Protein AF-A0A7X0L464-F1 (afdb_monomer)

pLDDT: mean 95.01, std 4.6, range [62.0, 98.0]

Radius of gyration: 12.19 Å; Cα contacts (8 Å, |Δi|>4): 80; chains: 1; bounding box: 24×23×31 Å

Foldseek 3Di:
DEEECAEPDHVVNQVVVCVVDPPDDYDYFHAYPCCLCCPCVGVVNPCPNVVVNVVVVVVVVVVD

Mean predicted aligned error: 2.61 Å

Structure (mmCIF, N/CA/C/O backbone):
data_AF-A0A7X0L464-F1
#
_entry.id   AF-A0A7X0L464-F1
#
loop_
_atom_site.group_PDB
_atom_site.id
_atom_site.type_symbol
_atom_site.label_atom_id
_atom_site.label_alt_id
_atom_site.label_comp_id
_atom_site.label_asym_id
_atom_site.label_entity_id
_atom_site.label_seq_id
_atom_site.pdbx_PDB_ins_code
_atom_site.Cartn_x
_atom_site.Cartn_y
_atom_site.Cartn_z
_atom_site.occupancy
_atom_site.B_iso_or_equiv
_atom_site.auth_seq_id
_atom_site.auth_comp_id
_atom_site.auth_asym_id
_atom_site.auth_atom_id
_atom_site.pdbx_PDB_model_num
ATOM 1 N N . MET A 1 1 ? -0.760 -3.347 8.199 1.00 93.19 1 MET A N 1
ATOM 2 C CA . MET A 1 1 ? 0.419 -3.826 7.454 1.00 93.19 1 MET A CA 1
ATOM 3 C C . MET A 1 1 ? 0.085 -3.835 5.974 1.00 93.19 1 MET A C 1
ATOM 5 O O . MET A 1 1 ? -0.900 -4.463 5.599 1.00 93.19 1 MET A O 1
AT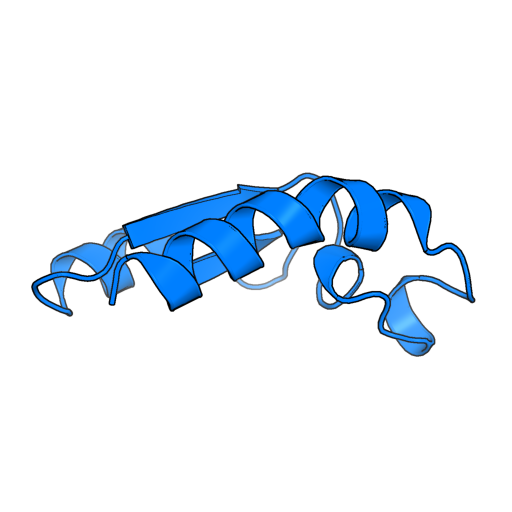OM 9 N N . LEU A 1 2 ? 0.870 -3.127 5.163 1.00 96.00 2 LEU A N 1
ATOM 10 C CA . LEU A 1 2 ? 0.739 -3.077 3.706 1.00 96.00 2 LEU A CA 1
ATOM 11 C C . LEU A 1 2 ? 2.005 -3.677 3.090 1.00 96.00 2 LEU A C 1
ATOM 13 O O . LEU A 1 2 ? 3.102 -3.295 3.489 1.00 96.00 2 LEU A O 1
ATOM 17 N N . LEU A 1 3 ? 1.843 -4.635 2.180 1.00 96.81 3 LEU A N 1
ATOM 18 C CA . LEU A 1 3 ? 2.932 -5.377 1.539 1.00 96.81 3 LEU A CA 1
ATOM 19 C C . LEU A 1 3 ? 2.651 -5.551 0.048 1.00 96.81 3 LEU A C 1
ATOM 21 O O . LEU A 1 3 ? 1.489 -5.649 -0.347 1.00 96.81 3 LEU A O 1
ATOM 25 N N . ALA A 1 4 ? 3.707 -5.670 -0.754 1.00 95.94 4 ALA A N 1
ATOM 26 C CA . ALA A 1 4 ? 3.588 -6.092 -2.144 1.00 95.94 4 ALA A CA 1
ATOM 27 C C . ALA A 1 4 ? 3.807 -7.607 -2.297 1.00 95.94 4 ALA A C 1
ATOM 29 O O . ALA A 1 4 ? 4.566 -8.211 -1.540 1.00 95.94 4 ALA A O 1
ATOM 30 N N . ASP A 1 5 ? 3.160 -8.231 -3.281 1.00 95.88 5 ASP A N 1
ATOM 31 C CA . ASP A 1 5 ? 3.240 -9.678 -3.529 1.00 95.88 5 ASP A CA 1
ATOM 32 C C . ASP A 1 5 ? 4.597 -10.161 -4.072 1.00 95.88 5 ASP A C 1
ATOM 34 O O . ASP A 1 5 ? 4.922 -11.343 -3.940 1.00 95.88 5 ASP A O 1
ATOM 38 N N . ARG A 1 6 ? 5.401 -9.253 -4.640 1.00 95.19 6 ARG A N 1
ATOM 39 C CA . ARG A 1 6 ? 6.768 -9.507 -5.126 1.00 95.19 6 ARG A CA 1
ATOM 40 C C . ARG A 1 6 ? 7.835 -8.746 -4.330 1.00 95.19 6 ARG A C 1
ATOM 42 O O . ARG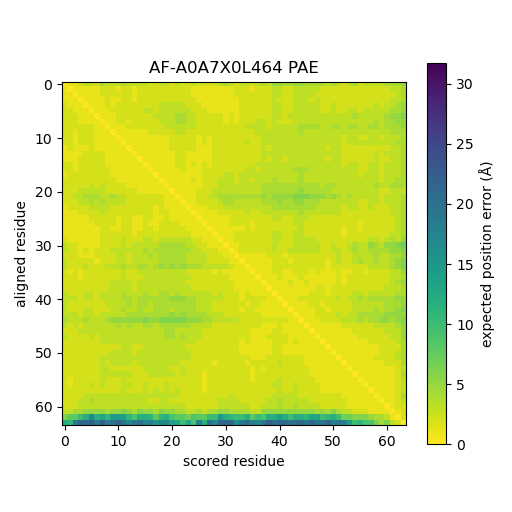 A 1 6 ? 8.948 -8.549 -4.813 1.00 95.19 6 ARG A O 1
ATOM 49 N N . ASP A 1 7 ? 7.516 -8.320 -3.108 1.00 95.19 7 ASP A N 1
ATOM 50 C CA . ASP A 1 7 ? 8.511 -7.776 -2.181 1.00 95.19 7 ASP A CA 1
ATOM 51 C C . ASP A 1 7 ? 9.482 -8.882 -1.703 1.00 95.19 7 ASP A C 1
ATOM 53 O O . ASP A 1 7 ? 9.173 -10.077 -1.712 1.00 95.19 7 ASP A O 1
ATOM 57 N N . VAL A 1 8 ? 10.666 -8.481 -1.239 1.00 95.88 8 VAL A N 1
ATOM 58 C CA . VAL A 1 8 ? 11.592 -9.345 -0.493 1.00 95.88 8 VAL A CA 1
ATOM 59 C C . VAL A 1 8 ? 10.910 -9.866 0.776 1.00 95.88 8 VAL A C 1
ATOM 61 O O . VAL A 1 8 ? 11.092 -11.023 1.171 1.00 95.88 8 VAL A O 1
ATOM 64 N N . ILE A 1 9 ? 10.088 -9.027 1.414 1.00 94.06 9 ILE A N 1
ATOM 65 C CA . ILE A 1 9 ? 9.235 -9.451 2.523 1.00 94.06 9 ILE A CA 1
ATOM 66 C C . ILE A 1 9 ? 8.050 -10.250 1.978 1.00 94.06 9 ILE A C 1
ATOM 68 O O . ILE A 1 9 ? 7.105 -9.709 1.416 1.00 94.06 9 ILE A O 1
ATOM 72 N N . ARG A 1 10 ? 8.081 -11.562 2.211 1.00 96.00 10 ARG A N 1
ATOM 73 C CA . ARG A 1 10 ? 7.030 -12.482 1.769 1.00 96.00 10 ARG A CA 1
ATOM 74 C C . ARG A 1 10 ? 5.702 -12.262 2.520 1.00 96.00 10 ARG A C 1
ATOM 76 O O . ARG A 1 10 ? 5.730 -11.895 3.702 1.00 96.00 10 ARG A O 1
ATOM 83 N N . PRO A 1 11 ? 4.546 -12.578 1.903 1.00 95.88 11 PRO A N 1
ATOM 84 C CA . PRO A 1 11 ? 3.230 -12.513 2.545 1.00 95.88 11 PRO A CA 1
ATOM 85 C C . PRO A 1 11 ? 3.148 -13.189 3.919 1.00 95.88 11 PRO A C 1
ATOM 87 O O . PRO A 1 11 ? 2.492 -12.677 4.829 1.00 95.88 11 PRO A O 1
ATOM 90 N N . GLU A 1 12 ? 3.845 -14.312 4.106 1.00 97.12 12 GLU A N 1
ATOM 91 C CA . GLU A 1 12 ? 3.846 -15.065 5.360 1.00 97.12 12 GLU A CA 1
ATOM 92 C C . GLU A 1 12 ? 4.418 -14.247 6.524 1.00 97.12 12 GLU A C 1
ATOM 94 O O . GLU A 1 12 ? 3.919 -14.345 7.647 1.00 97.12 12 GLU A O 1
ATOM 99 N N . HIS A 1 13 ? 5.413 -13.394 6.263 1.00 97.31 13 HIS A N 1
ATOM 100 C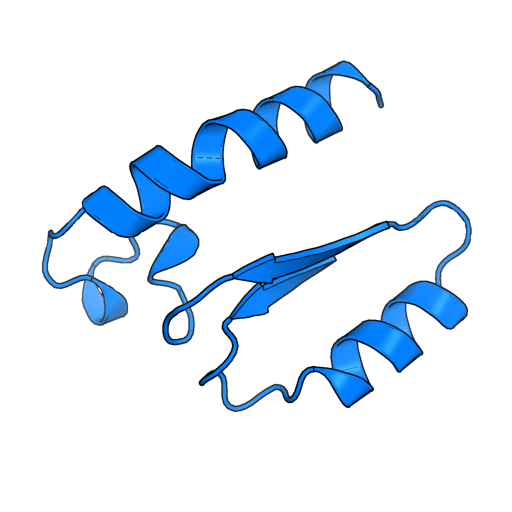 CA . HIS A 1 13 ? 5.960 -12.487 7.272 1.00 97.31 13 HIS A CA 1
ATOM 101 C C . HIS A 1 13 ? 4.919 -11.434 7.685 1.00 97.31 13 HIS A C 1
ATOM 103 O O . HIS A 1 13 ? 4.782 -11.124 8.867 1.00 97.31 13 HIS A O 1
ATOM 109 N N . GLY A 1 14 ? 4.120 -10.936 6.735 1.00 96.94 14 GLY A N 1
ATOM 110 C CA . GLY A 1 14 ? 2.996 -10.039 7.016 1.00 96.94 14 GLY A CA 1
ATOM 111 C C . GLY A 1 14 ? 1.930 -10.676 7.901 1.00 96.94 14 GLY A C 1
ATOM 112 O O . GLY A 1 14 ? 1.467 -10.058 8.860 1.00 96.94 14 GLY A O 1
ATOM 113 N N . VAL A 1 15 ? 1.580 -11.936 7.623 1.00 97.25 15 VAL A N 1
ATOM 114 C CA . VAL A 1 15 ? 0.637 -12.709 8.448 1.00 97.25 15 VAL A CA 1
ATOM 115 C C . VAL A 1 15 ? 1.176 -12.900 9.866 1.00 97.25 15 VAL A C 1
ATOM 117 O O . VAL A 1 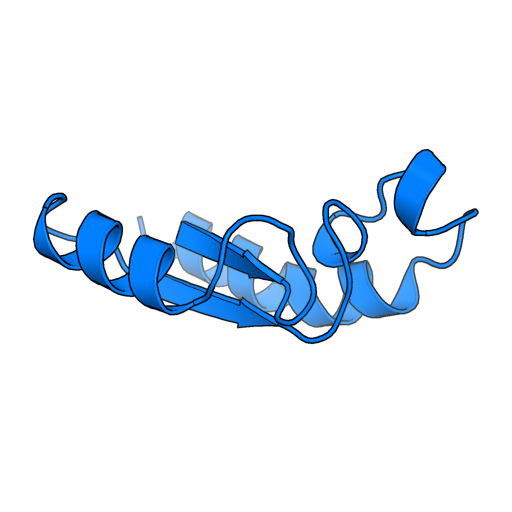15 ? 0.423 -12.759 10.830 1.00 97.25 15 VAL A O 1
ATOM 120 N N . GLN A 1 16 ? 2.470 -13.197 10.014 1.00 97.81 16 GLN A N 1
ATOM 121 C CA . GLN A 1 16 ? 3.107 -13.315 11.328 1.00 97.81 16 GLN A CA 1
ATOM 122 C C . GLN A 1 16 ? 3.048 -11.997 12.110 1.00 97.81 16 GLN A C 1
ATOM 124 O O . GLN A 1 16 ? 2.659 -12.007 13.277 1.00 97.81 16 GLN A O 1
ATOM 129 N N . LEU A 1 17 ? 3.359 -10.867 11.467 1.00 96.75 17 LEU A N 1
ATOM 130 C CA . LEU A 1 17 ? 3.305 -9.547 12.100 1.00 96.75 17 LEU A CA 1
ATOM 131 C C . LEU A 1 17 ? 1.891 -9.176 12.548 1.00 96.75 17 LEU A C 1
ATOM 133 O O . LEU A 1 17 ? 1.708 -8.719 13.674 1.00 96.75 17 LEU A O 1
ATOM 137 N N . VAL A 1 18 ? 0.880 -9.423 11.712 1.00 97.38 18 VAL A N 1
ATOM 138 C CA . VAL A 1 18 ? -0.505 -9.087 12.068 1.00 97.38 18 VAL A CA 1
ATOM 139 C C . VAL A 1 18 ? -1.039 -9.948 13.215 1.00 97.38 18 VAL A C 1
ATOM 141 O O . VAL A 1 18 ? -1.804 -9.464 14.043 1.00 97.38 18 VAL A O 1
ATOM 144 N N . ARG A 1 19 ? -0.574 -11.197 13.351 1.00 97.06 19 ARG A N 1
ATOM 145 C CA . ARG A 1 19 ? -0.867 -12.025 14.536 1.00 97.06 19 ARG A CA 1
ATOM 146 C C . ARG A 1 19 ? -0.195 -11.509 15.811 1.00 97.06 19 ARG A C 1
ATOM 148 O O . ARG A 1 19 ? -0.722 -11.739 16.894 1.00 97.06 19 ARG A O 1
ATOM 155 N N . ALA A 1 20 ? 0.960 -10.856 15.691 1.00 98.00 20 ALA A N 1
ATOM 156 C CA . ALA A 1 20 ? 1.719 -10.336 16.826 1.00 98.00 20 ALA A CA 1
ATOM 157 C C . ALA A 1 20 ? 1.238 -8.953 17.303 1.00 98.00 20 ALA A C 1
ATOM 159 O O . ALA A 1 20 ? 1.497 -8.593 18.449 1.00 98.00 20 ALA A O 1
ATOM 160 N N . ILE A 1 21 ? 0.551 -8.184 16.451 1.00 96.88 21 ILE A N 1
ATOM 161 C CA . ILE A 1 21 ? 0.101 -6.817 16.745 1.00 96.88 21 ILE A CA 1
ATOM 162 C C . ILE A 1 21 ? -1.437 -6.786 16.803 1.00 96.88 21 ILE A C 1
ATOM 164 O O . ILE A 1 21 ? -2.087 -6.751 15.751 1.00 96.88 21 ILE A O 1
ATOM 168 N N . PRO A 1 22 ? -2.048 -6.782 18.006 1.00 94.94 22 PRO A N 1
ATOM 169 C CA . PRO A 1 22 ? -3.499 -6.723 18.156 1.00 94.94 22 PRO A CA 1
ATOM 170 C C . PRO A 1 22 ? -4.108 -5.500 17.464 1.00 94.94 22 PRO A C 1
ATOM 172 O O . PRO A 1 22 ? -3.545 -4.410 17.506 1.00 94.94 22 PRO A O 1
ATOM 175 N N . GLY A 1 23 ? -5.264 -5.685 16.822 1.00 92.19 23 GLY A N 1
ATOM 176 C CA . GLY A 1 23 ? -5.964 -4.618 16.097 1.00 92.19 23 GLY A CA 1
ATOM 177 C C . GLY A 1 23 ? -5.349 -4.251 14.743 1.00 92.19 23 GLY A C 1
ATOM 178 O O . GLY A 1 23 ? -5.928 -3.453 14.012 1.00 92.19 23 GLY A O 1
ATOM 179 N N . SER A 1 24 ? -4.213 -4.844 14.365 1.00 95.00 24 SER A N 1
ATOM 180 C CA . SER A 1 24 ? -3.644 -4.622 13.038 1.00 95.00 24 SER A CA 1
ATOM 181 C C . SER A 1 24 ? -4.410 -5.384 11.950 1.00 95.00 24 SER A C 1
ATOM 183 O O . SER A 1 24 ? -5.003 -6.438 12.181 1.00 95.00 24 SER A O 1
ATOM 185 N N . GLN A 1 25 ? -4.385 -4.842 10.733 1.00 95.19 25 GLN A N 1
ATOM 186 C CA . GLN A 1 25 ? -4.968 -5.453 9.536 1.00 95.19 25 GLN A CA 1
ATOM 187 C C . GLN A 1 25 ? -3.885 -5.692 8.478 1.00 95.19 25 GLN A C 1
ATOM 189 O O . GLN A 1 25 ? -2.865 -4.997 8.463 1.00 95.19 25 GLN A O 1
ATOM 194 N N . LEU A 1 26 ? -4.092 -6.668 7.590 1.00 96.31 26 LEU A N 1
ATOM 195 C CA . LEU A 1 26 ? -3.173 -6.996 6.496 1.00 96.31 26 LEU A CA 1
ATOM 196 C C . LEU A 1 26 ? -3.802 -6.661 5.143 1.00 96.31 26 LEU A C 1
ATOM 198 O O . LEU A 1 26 ? -4.901 -7.121 4.844 1.00 96.31 26 LEU A O 1
ATOM 202 N N . MET A 1 27 ? -3.061 -5.938 4.308 1.00 96.75 27 MET A N 1
ATOM 203 C CA . MET A 1 27 ? -3.340 -5.773 2.886 1.00 96.75 27 MET A CA 1
ATOM 204 C C . MET A 1 27 ? -2.104 -6.178 2.083 1.00 96.75 27 MET A C 1
ATOM 206 O O . MET A 1 27 ? -0.996 -5.728 2.375 1.00 96.75 27 MET A O 1
ATOM 210 N N . ILE A 1 28 ? -2.308 -7.026 1.078 1.00 96.81 28 ILE A N 1
ATOM 211 C CA . ILE A 1 28 ? -1.281 -7.417 0.111 1.00 96.81 28 ILE A CA 1
ATOM 212 C C . ILE A 1 28 ? -1.740 -6.925 -1.257 1.00 96.81 28 ILE A C 1
ATOM 214 O O . ILE A 1 28 ? -2.885 -7.169 -1.639 1.00 96.81 28 ILE A O 1
ATOM 218 N N . VAL A 1 29 ? -0.862 -6.230 -1.973 1.00 95.88 29 VAL A N 1
ATOM 219 C CA . VAL A 1 29 ? -1.155 -5.644 -3.286 1.00 95.88 29 VAL A CA 1
ATOM 220 C C . VAL A 1 29 ? -0.196 -6.167 -4.357 1.00 95.88 29 VAL A C 1
ATOM 222 O O . VAL A 1 29 ? 0.924 -6.559 -4.028 1.00 95.88 29 VAL A O 1
ATOM 225 N N . PRO A 1 30 ? -0.594 -6.179 -5.640 1.00 93.56 30 PRO A N 1
ATOM 226 C CA . PRO A 1 30 ? 0.317 -6.532 -6.722 1.00 93.56 30 PRO A CA 1
ATOM 227 C C . PRO A 1 30 ? 1.438 -5.497 -6.849 1.00 93.56 30 PRO A C 1
ATOM 229 O O . PRO A 1 30 ? 1.148 -4.304 -6.893 1.00 93.56 30 PRO A O 1
ATOM 232 N N . GLY A 1 31 ? 2.695 -5.930 -6.968 1.00 92.50 31 GLY A N 1
ATOM 233 C CA . GLY A 1 31 ? 3.817 -5.011 -7.197 1.00 92.50 31 GLY A CA 1
ATOM 234 C C . GLY A 1 31 ? 5.108 -5.422 -6.501 1.00 92.50 31 GLY A C 1
ATOM 235 O O . GLY A 1 31 ? 5.200 -6.500 -5.920 1.00 92.50 31 GLY A O 1
ATOM 236 N N . ASN A 1 32 ? 6.098 -4.533 -6.551 1.00 93.25 32 ASN A N 1
ATOM 237 C CA . ASN A 1 32 ? 7.334 -4.636 -5.774 1.00 93.25 32 ASN A CA 1
ATOM 238 C C . ASN A 1 32 ? 7.296 -3.666 -4.578 1.00 93.25 32 ASN A C 1
ATOM 240 O O . ASN A 1 32 ? 6.336 -2.911 -4.403 1.00 93.25 32 ASN A O 1
ATOM 244 N N . HIS A 1 33 ? 8.359 -3.672 -3.771 1.00 95.75 33 HIS A N 1
ATOM 245 C CA . HIS A 1 33 ? 8.553 -2.708 -2.689 1.00 95.75 33 HIS A CA 1
ATOM 246 C C . HIS A 1 33 ? 8.343 -1.267 -3.177 1.00 95.75 33 HIS A C 1
ATOM 248 O O . HIS 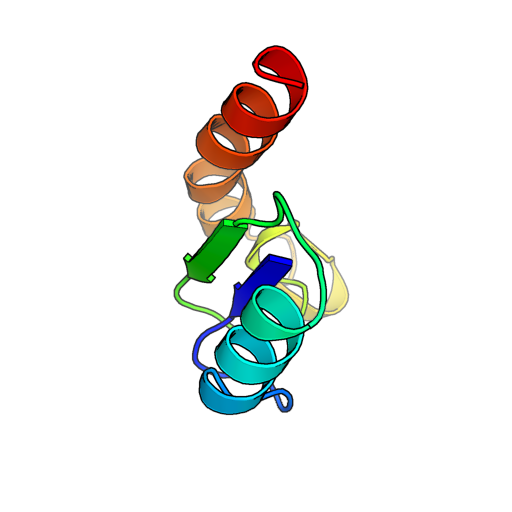A 1 33 ? 8.883 -0.897 -4.215 1.00 95.75 33 HIS A O 1
ATOM 254 N N . GLY A 1 34 ? 7.542 -0.477 -2.458 1.00 94.88 34 GLY A N 1
ATOM 255 C CA . GLY A 1 34 ? 7.361 0.955 -2.730 1.00 94.88 34 GLY A CA 1
ATOM 256 C C . GLY A 1 34 ? 6.446 1.336 -3.902 1.00 94.88 34 GLY A C 1
ATOM 257 O O . GLY A 1 34 ? 5.914 2.447 -3.911 1.00 94.88 34 GLY A O 1
ATOM 258 N N . ASP A 1 35 ? 6.178 0.433 -4.851 1.00 94.88 35 ASP A N 1
ATOM 259 C CA . ASP A 1 35 ? 5.335 0.704 -6.034 1.00 94.88 35 ASP A CA 1
ATOM 260 C C . ASP A 1 35 ? 3.916 1.165 -5.641 1.00 94.88 35 ASP A C 1
ATOM 262 O O . ASP A 1 35 ? 3.366 2.148 -6.139 1.00 94.88 35 ASP A O 1
ATOM 266 N N . TYR A 1 36 ? 3.351 0.521 -4.621 1.00 95.25 36 TYR A N 1
ATOM 267 C CA . TYR A 1 36 ? 2.034 0.845 -4.071 1.00 95.25 36 TYR A CA 1
ATOM 268 C C . TYR A 1 36 ? 1.956 2.193 -3.335 1.00 95.25 36 TYR A C 1
ATOM 270 O O . TYR A 1 36 ? 0.857 2.642 -3.008 1.00 95.25 36 TYR A O 1
ATOM 278 N N . LEU A 1 37 ? 3.094 2.851 -3.093 1.00 96.31 37 LEU A N 1
ATOM 279 C CA . LEU A 1 37 ? 3.180 4.221 -2.577 1.00 96.31 37 LEU A CA 1
ATOM 280 C C . LEU A 1 37 ? 3.597 5.231 -3.652 1.00 96.31 37 LEU A C 1
ATOM 282 O O . LEU A 1 37 ? 3.692 6.417 -3.350 1.00 96.31 37 LEU A O 1
ATOM 286 N N . GLY A 1 38 ? 3.838 4.788 -4.890 1.00 95.94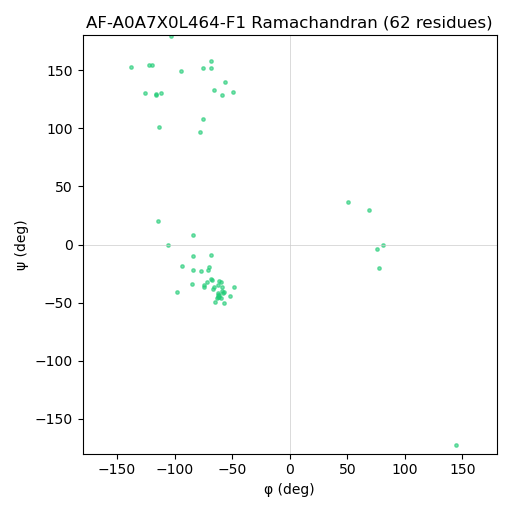 38 GLY A N 1
ATOM 287 C CA . GLY A 1 38 ? 4.367 5.647 -5.946 1.00 95.94 38 GLY A CA 1
ATOM 288 C C . GLY A 1 38 ? 5.817 6.055 -5.688 1.00 95.94 38 GLY A C 1
ATOM 289 O O . GLY A 1 38 ? 6.228 7.149 -6.069 1.00 95.94 38 GLY A O 1
ATOM 290 N N . GLU A 1 39 ? 6.591 5.208 -5.000 1.00 97.31 39 GLU A N 1
ATOM 291 C CA . GLU A 1 39 ? 8.010 5.462 -4.766 1.00 97.31 39 GLU A CA 1
ATOM 292 C C . GLU A 1 39 ? 8.738 5.589 -6.108 1.00 97.31 39 GLU A C 1
ATOM 294 O O . GLU A 1 39 ? 8.633 4.708 -6.961 1.00 97.31 39 GLU A O 1
ATOM 299 N N . GLN A 1 40 ? 9.502 6.665 -6.304 1.00 96.19 40 GLN A N 1
ATOM 300 C CA . GLN A 1 40 ? 10.126 6.959 -7.597 1.00 96.19 40 GLN A CA 1
ATOM 301 C C . GLN A 1 40 ? 11.067 5.847 -8.081 1.00 96.19 40 GLN A C 1
ATOM 303 O O . GLN A 1 40 ? 11.062 5.522 -9.263 1.00 96.19 40 GLN A O 1
ATOM 308 N N . ALA A 1 41 ? 11.853 5.240 -7.185 1.00 95.31 41 ALA A N 1
ATOM 309 C CA . ALA A 1 41 ? 12.793 4.181 -7.556 1.00 95.31 41 ALA A CA 1
ATOM 310 C C . ALA A 1 41 ? 12.102 2.857 -7.928 1.00 95.31 41 ALA A C 1
ATOM 312 O O . ALA A 1 41 ? 12.693 2.039 -8.630 1.00 95.31 41 ALA A O 1
ATOM 313 N N . ALA A 1 42 ? 10.862 2.650 -7.477 1.00 94.75 42 ALA A N 1
ATOM 314 C CA . ALA A 1 42 ? 10.092 1.439 -7.744 1.00 94.75 42 ALA A CA 1
ATOM 315 C C . ALA A 1 42 ? 9.108 1.601 -8.909 1.00 94.75 42 ALA A C 1
ATOM 317 O O . ALA A 1 42 ? 8.947 0.685 -9.713 1.00 94.75 42 ALA A O 1
ATOM 318 N N . SER A 1 43 ? 8.452 2.758 -8.981 1.00 94.75 43 SER A N 1
ATOM 319 C CA . SER A 1 43 ? 7.372 3.044 -9.929 1.00 94.75 43 SER A CA 1
ATOM 320 C C . SER A 1 43 ? 7.844 3.723 -11.214 1.00 94.75 43 SER A C 1
ATOM 322 O O . SER A 1 43 ? 7.099 3.732 -12.188 1.00 94.75 43 SER A O 1
ATOM 324 N N . ASP A 1 44 ? 9.042 4.322 -11.228 1.00 95.06 44 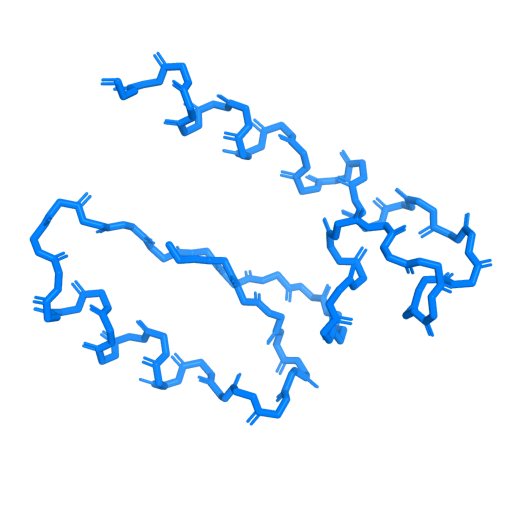ASP A N 1
ATOM 325 C CA . ASP A 1 44 ? 9.546 5.125 -12.356 1.00 95.06 44 ASP A CA 1
ATOM 326 C C . ASP A 1 44 ? 8.531 6.196 -12.821 1.00 95.06 44 ASP A C 1
ATOM 328 O O . ASP A 1 44 ? 8.329 6.464 -14.005 1.00 95.06 44 ASP A O 1
ATOM 332 N N . GLY A 1 45 ? 7.811 6.781 -11.857 1.00 95.31 45 GLY A N 1
ATOM 333 C CA . GLY A 1 45 ? 6.758 7.769 -12.095 1.00 95.31 45 GLY A CA 1
ATOM 334 C C . GLY A 1 45 ? 5.390 7.195 -12.496 1.00 95.31 45 GLY A C 1
ATOM 335 O O . GLY A 1 45 ? 4.440 7.966 -12.667 1.00 95.31 45 GLY A O 1
ATOM 336 N N . ASP A 1 46 ? 5.231 5.874 -12.618 1.00 95.38 46 ASP A N 1
ATOM 337 C CA . ASP A 1 46 ? 3.932 5.240 -12.856 1.00 95.38 46 ASP A CA 1
ATOM 338 C C . ASP A 1 46 ? 3.085 5.151 -11.577 1.00 95.38 46 ASP A C 1
ATOM 340 O O . ASP A 1 46 ? 3.166 4.225 -10.778 1.00 95.38 46 ASP A O 1
ATOM 344 N N . LEU A 1 47 ? 2.180 6.112 -11.408 1.00 96.62 47 LEU A N 1
ATOM 345 C CA . LEU A 1 47 ? 1.346 6.214 -10.208 1.00 96.62 47 LEU A CA 1
ATOM 346 C C . LEU A 1 47 ? 0.085 5.331 -10.226 1.00 96.62 47 LEU A C 1
ATOM 348 O O . LEU A 1 47 ? -0.782 5.500 -9.363 1.00 96.62 47 LEU A O 1
ATOM 352 N N . ARG A 1 48 ? -0.099 4.431 -11.203 1.00 95.44 48 ARG A N 1
ATOM 353 C CA . ARG A 1 48 ? -1.335 3.626 -11.316 1.00 95.44 48 ARG A CA 1
ATOM 354 C C . ARG A 1 48 ? -1.554 2.711 -10.110 1.00 95.44 48 ARG A C 1
ATOM 356 O O . ARG A 1 48 ? -2.667 2.684 -9.572 1.00 95.44 48 ARG A O 1
ATOM 363 N N . THR A 1 49 ? -0.512 2.017 -9.653 1.00 94.75 49 THR A N 1
ATOM 364 C CA . THR A 1 49 ? -0.585 1.125 -8.483 1.00 94.75 49 THR A CA 1
ATOM 365 C C . THR A 1 49 ? -0.911 1.918 -7.216 1.00 94.75 49 THR A C 1
ATOM 367 O O . THR A 1 49 ? -1.841 1.567 -6.483 1.00 94.75 49 THR A O 1
ATOM 370 N N . MET A 1 50 ? -0.234 3.054 -7.008 1.00 96.62 50 MET A N 1
ATOM 371 C CA . MET A 1 50 ? -0.510 3.973 -5.899 1.00 96.62 50 MET A CA 1
ATOM 372 C C . MET A 1 50 ? -1.959 4.463 -5.907 1.00 96.62 50 MET A C 1
ATOM 374 O O . MET A 1 50 ? -2.652 4.360 -4.900 1.00 96.62 50 MET A O 1
ATOM 378 N N . ARG A 1 51 ? -2.454 4.960 -7.047 1.00 97.56 51 ARG A N 1
ATOM 379 C CA . ARG A 1 51 ? -3.831 5.473 -7.170 1.00 97.56 51 ARG A CA 1
ATOM 380 C C . ARG A 1 51 ? -4.886 4.403 -6.901 1.00 97.56 51 ARG A C 1
ATOM 382 O O . ARG A 1 51 ? -5.951 4.728 -6.389 1.00 97.56 51 ARG A O 1
ATOM 389 N N . THR A 1 52 ? -4.585 3.148 -7.222 1.00 96.25 52 THR A N 1
ATOM 390 C CA . THR A 1 52 ? -5.470 2.007 -6.946 1.00 96.25 52 THR A CA 1
ATOM 391 C C . THR A 1 52 ? -5.462 1.630 -5.462 1.00 96.25 52 THR A C 1
ATOM 393 O O . THR A 1 52 ? -6.495 1.253 -4.916 1.00 96.25 52 THR A O 1
ATOM 396 N N . THR A 1 53 ? -4.314 1.764 -4.792 1.00 96.44 53 THR A N 1
ATOM 397 C CA . THR A 1 53 ? -4.133 1.376 -3.382 1.00 96.44 53 THR A CA 1
ATOM 398 C C . THR A 1 53 ? -4.577 2.474 -2.405 1.00 96.44 53 THR A C 1
ATOM 400 O O . THR A 1 53 ? -5.127 2.180 -1.343 1.00 96.44 53 THR A O 1
ATOM 403 N N . LEU A 1 54 ? -4.394 3.746 -2.773 1.00 96.81 54 LEU A N 1
ATOM 404 C CA . LEU A 1 54 ? -4.627 4.919 -1.925 1.00 96.81 54 LEU A CA 1
ATOM 405 C C . LEU A 1 54 ? -6.013 4.958 -1.250 1.00 96.81 54 LEU A C 1
ATOM 407 O O . LEU A 1 54 ? -6.050 5.220 -0.047 1.00 96.81 54 LEU A O 1
ATOM 411 N N . PRO A 1 55 ? -7.143 4.658 -1.927 1.00 96.75 55 PRO A N 1
ATOM 412 C CA . PRO A 1 55 ? -8.457 4.694 -1.282 1.00 96.75 55 PRO A CA 1
ATOM 413 C C . PRO A 1 55 ? -8.578 3.739 -0.089 1.00 96.75 55 PRO A C 1
ATOM 415 O O . PRO A 1 55 ? -9.275 4.039 0.876 1.00 96.75 55 PRO A O 1
ATOM 418 N N . PHE A 1 56 ? -7.885 2.597 -0.125 1.00 96.06 56 PHE A N 1
ATOM 419 C CA . PHE A 1 56 ? -7.902 1.640 0.977 1.00 96.06 56 PHE A CA 1
ATOM 420 C C . PHE A 1 56 ? -7.080 2.116 2.174 1.00 96.06 56 PHE A C 1
ATOM 422 O O . PHE A 1 56 ? -7.480 1.882 3.312 1.00 96.06 56 PHE A O 1
ATOM 429 N N . ILE A 1 57 ? -5.958 2.794 1.915 1.00 95.56 57 ILE A N 1
ATOM 430 C CA . ILE A 1 57 ? -5.131 3.406 2.960 1.00 95.56 57 ILE A CA 1
ATOM 431 C C . ILE A 1 57 ? -5.925 4.514 3.650 1.00 95.56 57 ILE A C 1
ATOM 433 O O . ILE A 1 57 ? -6.018 4.513 4.872 1.00 95.56 57 ILE A O 1
ATOM 437 N N . LEU A 1 58 ? -6.535 5.418 2.876 1.00 96.69 58 LEU A N 1
ATOM 438 C CA . LEU A 1 58 ? -7.331 6.519 3.424 1.00 96.69 58 LEU A CA 1
ATOM 439 C C . LEU A 1 58 ? -8.502 6.000 4.257 1.00 96.69 58 LEU A C 1
ATOM 441 O O . LEU A 1 58 ? -8.658 6.413 5.398 1.00 96.69 58 LEU A O 1
ATOM 445 N N . ARG A 1 59 ? -9.243 5.007 3.750 1.00 95.38 59 ARG A N 1
ATOM 446 C CA . ARG A 1 59 ? -10.327 4.382 4.514 1.00 95.38 59 ARG A CA 1
ATOM 447 C C . ARG A 1 59 ? -9.849 3.795 5.847 1.00 95.38 59 ARG A C 1
ATOM 449 O O . ARG A 1 59 ? -10.538 3.943 6.843 1.00 95.38 59 ARG A O 1
ATOM 456 N N . HIS A 1 60 ? -8.685 3.145 5.877 1.00 93.88 60 HIS A N 1
ATOM 457 C CA . HIS A 1 60 ? -8.130 2.616 7.125 1.00 93.88 60 HIS A CA 1
ATOM 458 C C . HIS A 1 60 ? -7.742 3.727 8.114 1.00 93.88 60 HIS A C 1
ATOM 460 O O . HIS A 1 60 ? -7.914 3.548 9.314 1.00 93.88 6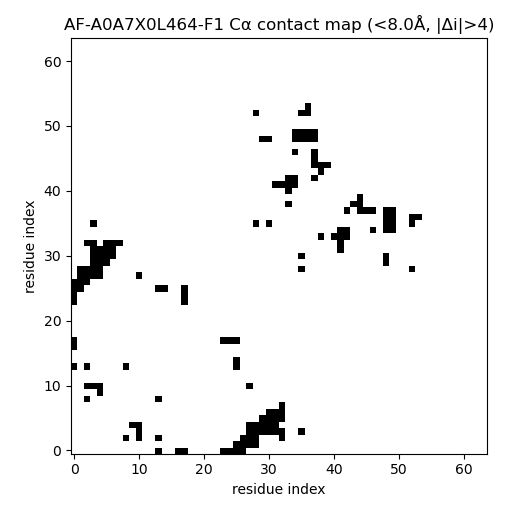0 HIS A O 1
ATOM 466 N N . LEU A 1 61 ? -7.228 4.858 7.622 1.00 93.56 61 LEU A N 1
ATOM 467 C CA . LEU A 1 61 ? -6.873 6.009 8.458 1.00 93.56 61 LEU A CA 1
ATOM 468 C C . LEU A 1 61 ? -8.103 6.749 8.997 1.00 93.56 61 LEU A C 1
ATOM 470 O O . LEU A 1 61 ? -8.041 7.263 10.105 1.00 93.56 61 LEU A O 1
ATOM 474 N N . ASP A 1 62 ? -9.200 6.783 8.240 1.00 94.94 62 ASP A N 1
ATOM 475 C CA . ASP A 1 62 ? -10.459 7.404 8.669 1.00 94.94 62 ASP A CA 1
ATOM 476 C C . ASP A 1 62 ? -11.247 6.527 9.667 1.00 94.94 62 ASP A C 1
ATOM 478 O O . ASP A 1 62 ? -12.092 7.030 10.406 1.00 94.94 62 ASP A O 1
ATOM 482 N N . GLU A 1 63 ? -11.004 5.210 9.679 1.00 83.56 63 GLU A N 1
ATOM 483 C CA . GLU A 1 63 ? -11.620 4.241 10.603 1.00 83.56 63 GLU A CA 1
ATOM 484 C C . GLU A 1 63 ? -10.892 4.14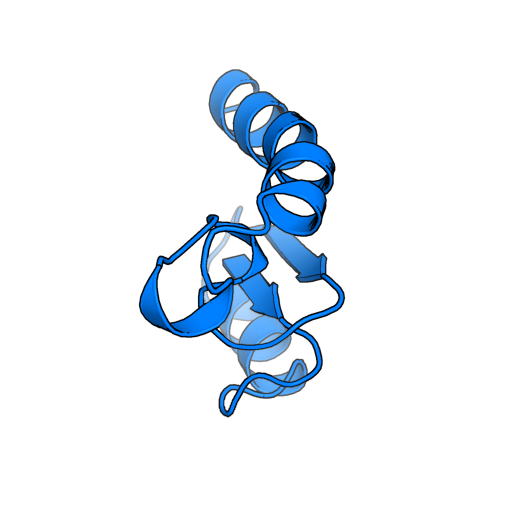5 11.969 1.00 83.56 63 GLU A C 1
ATOM 486 O O . GLU A 1 63 ? -11.417 3.497 12.880 1.00 83.56 63 GLU A O 1
ATOM 491 N N . ALA A 1 64 ? -9.704 4.751 12.111 1.00 62.00 64 ALA A N 1
ATOM 492 C CA . ALA A 1 64 ? -8.826 4.670 13.289 1.00 62.00 64 ALA A CA 1
ATOM 493 C C . ALA A 1 64 ? -8.951 5.884 14.225 1.00 62.00 64 ALA A C 1
ATOM 495 O O . ALA A 1 64 ? -8.886 5.665 15.459 1.00 62.00 64 ALA A O 1
#

Solvent-accessible surface area (backbone atoms only — not comparable to full-atom values): 3742 Å² total; per-residue (Å²): 86,82,46,26,74,61,26,93,66,47,68,68,57,53,55,53,50,39,74,73,36,86,93,53,53,82,47,77,40,86,43,40,61,50,19,54,72,40,31,58,94,56,27,75,75,47,45,64,50,15,66,69,44,44,64,59,55,52,53,54,62,76,75,107

Sequence (64 aa):
MLLADRDVIRPEHGVQLVRAIPGSQLMIVPGNHGDYLGEQAASDGDLRTMRTTLPFILRHLDEA

Nearest PDB structures (foldseek):
  2qjw-assembly2_C  TM=5.575E-01  e=9.594E-01  Xanthomonas campestris pv. campestris
  7e3z-assembly1_A  TM=7.483E-01  e=4.733E+00  Streptomyces sp. SNM55

Secondary structure (DSSP, 8-state):
-EEETTSSS-HHHHHHHHHHSTT---EEESSSTTGGGT-HHHHTT-THHHHHHHHHHHHHHH--